Protein AF-A0A8B3C2G4-F1 (afdb_monomer)

Solvent-accessible surface area (backbone atoms only — not comparable to full-atom values): 5617 Å² total; per-residue (Å²): 94,44,72,45,82,65,42,80,86,71,87,48,49,100,55,35,64,58,31,50,51,53,51,51,52,36,52,75,72,33,62,45,60,67,51,29,50,54,45,48,54,52,51,23,75,73,30,73,91,33,42,37,66,25,32,31,50,71,52,70,46,95,87,37,50,28,41,36,31,41,27,68,30,72,67,41,95,49,57,52,93,51,41,30,32,31,34,71,40,61,49,77,81,92,75,85,83,88,130

Radius of gyration: 14.19 Å; Cα contacts (8 Å, |Δi|>4): 158; chains: 1; bounding box: 31×20×49 Å

Structure (mmCIF, N/CA/C/O backbone):
data_AF-A0A8B3C2G4-F1
#
_entry.id   AF-A0A8B3C2G4-F1
#
loop_
_atom_site.group_PDB
_atom_site.id
_atom_site.type_symbol
_atom_site.label_atom_id
_atom_site.label_alt_id
_atom_site.label_comp_id
_atom_site.label_asym_id
_atom_site.label_entity_id
_atom_site.label_seq_id
_atom_site.pdbx_PDB_ins_code
_atom_site.Cartn_x
_atom_site.Cartn_y
_atom_site.Cartn_z
_atom_site.occupancy
_atom_site.B_iso_or_equiv
_atom_site.auth_seq_id
_atom_site.auth_comp_id
_atom_site.auth_asym_id
_atom_site.auth_atom_id
_atom_site.pdbx_PDB_model_num
ATOM 1 N N . MET A 1 1 ? -8.668 -4.192 13.804 1.00 89.12 1 MET A N 1
ATOM 2 C CA . MET A 1 1 ? -8.556 -3.631 12.462 1.00 89.12 1 MET A CA 1
ATOM 3 C C . MET A 1 1 ? -9.277 -4.590 11.553 1.00 89.12 1 MET A C 1
ATOM 5 O O . MET A 1 1 ? -9.075 -5.792 11.686 1.00 89.12 1 MET A O 1
ATOM 9 N N . VAL A 1 2 ? -10.148 -4.068 10.703 1.00 91.06 2 VAL A N 1
ATOM 10 C CA . VAL A 1 2 ? -10.832 -4.833 9.664 1.00 91.06 2 VAL A CA 1
ATOM 11 C C . VAL A 1 2 ? -10.245 -4.393 8.333 1.00 91.06 2 VAL A C 1
ATOM 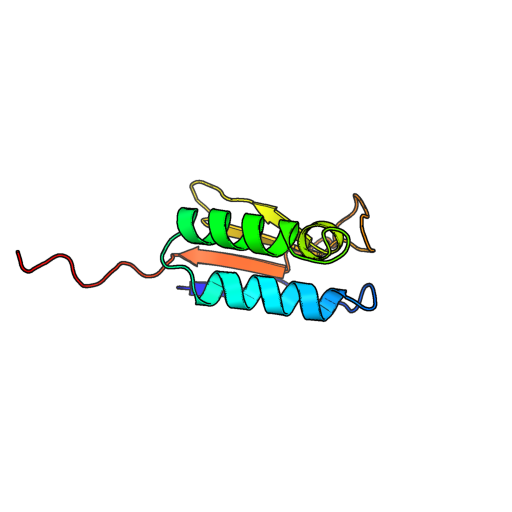13 O O . VAL A 1 2 ? -10.351 -3.219 7.974 1.00 91.06 2 VAL A O 1
ATOM 16 N N . ILE A 1 3 ? -9.605 -5.328 7.634 1.00 92.88 3 ILE A N 1
ATOM 17 C CA . ILE A 1 3 ? -9.040 -5.122 6.300 1.00 92.88 3 ILE A CA 1
ATOM 18 C C . ILE A 1 3 ? -9.954 -5.822 5.298 1.00 92.88 3 ILE A C 1
ATOM 20 O O . ILE A 1 3 ? -10.327 -6.976 5.506 1.00 92.88 3 ILE A O 1
ATOM 24 N N . ARG A 1 4 ? -10.299 -5.134 4.212 1.00 94.69 4 ARG A N 1
ATOM 25 C CA . ARG A 1 4 ? -10.966 -5.727 3.055 1.00 94.69 4 ARG A CA 1
ATOM 26 C C . ARG A 1 4 ? -9.947 -5.896 1.935 1.00 94.69 4 ARG A C 1
ATOM 28 O O . ARG A 1 4 ? -9.371 -4.914 1.471 1.00 94.69 4 ARG A O 1
ATOM 35 N N . MET A 1 5 ? -9.747 -7.138 1.508 1.00 94.75 5 MET A N 1
ATOM 36 C CA . MET A 1 5 ? -8.939 -7.469 0.334 1.00 94.75 5 MET A CA 1
ATOM 37 C C . MET A 1 5 ? -9.787 -7.237 -0.917 1.00 94.75 5 MET A C 1
ATOM 39 O O . MET A 1 5 ? -10.883 -7.783 -1.017 1.00 94.75 5 MET A O 1
ATOM 43 N N . GLU A 1 6 ? -9.314 -6.395 -1.834 1.00 95.06 6 GLU A N 1
ATOM 44 C CA . GLU A 1 6 ? -10.086 -5.966 -3.014 1.00 95.06 6 GLU A CA 1
ATOM 45 C C . GLU A 1 6 ? -9.495 -6.484 -4.328 1.00 95.06 6 GLU A C 1
ATOM 47 O O . GLU A 1 6 ? -10.208 -6.578 -5.326 1.00 95.06 6 GLU A O 1
ATOM 52 N N . GLY A 1 7 ? -8.219 -6.868 -4.332 1.00 93.31 7 GLY A N 1
ATOM 53 C CA . GLY A 1 7 ? -7.555 -7.368 -5.523 1.00 93.31 7 GLY A CA 1
ATOM 54 C C . GLY A 1 7 ? -6.218 -8.041 -5.222 1.00 93.31 7 GLY A C 1
ATOM 55 O O . GLY A 1 7 ? -5.705 -7.947 -4.102 1.00 93.31 7 GLY A O 1
ATOM 56 N N . PRO A 1 8 ? -5.654 -8.738 -6.218 1.00 93.69 8 PRO A N 1
ATOM 57 C CA . PRO A 1 8 ? -4.355 -9.383 -6.092 1.00 93.69 8 PRO A CA 1
ATOM 58 C C . PRO A 1 8 ? -3.213 -8.359 -6.024 1.00 93.69 8 PRO A C 1
ATOM 60 O O . PRO A 1 8 ? -3.372 -7.184 -6.366 1.00 93.69 8 PRO A O 1
ATOM 63 N N . VAL A 1 9 ? -2.042 -8.844 -5.611 1.00 95.12 9 VAL A N 1
ATOM 64 C CA . VAL A 1 9 ? -0.756 -8.162 -5.792 1.00 95.12 9 VAL A CA 1
ATOM 65 C C . VAL A 1 9 ? 0.031 -8.933 -6.836 1.00 95.12 9 VAL A C 1
ATOM 67 O O . VAL A 1 9 ? 0.204 -10.143 -6.707 1.00 95.12 9 VAL A O 1
ATOM 70 N N . TYR A 1 10 ? 0.489 -8.236 -7.866 1.00 95.56 10 TYR A N 1
ATOM 71 C CA . TYR A 1 10 ? 1.309 -8.800 -8.932 1.00 95.56 10 TYR A CA 1
ATOM 72 C C . TYR A 1 10 ? 2.795 -8.579 -8.640 1.00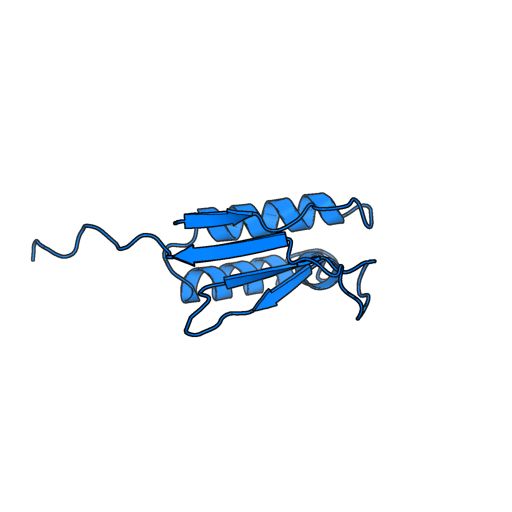 95.56 10 TYR A C 1
ATOM 74 O O . TYR A 1 10 ? 3.157 -7.612 -7.975 1.00 95.56 10 TYR A O 1
ATOM 82 N N . ASP A 1 11 ? 3.672 -9.436 -9.151 1.00 94.69 11 ASP A N 1
ATOM 83 C CA . ASP A 1 11 ? 5.108 -9.157 -9.121 1.00 94.69 11 ASP A CA 1
ATOM 84 C C . ASP A 1 11 ? 5.453 -8.169 -10.247 1.00 94.69 11 ASP A C 1
ATOM 86 O O . ASP A 1 11 ? 5.542 -8.543 -11.416 1.00 94.69 11 ASP A O 1
ATOM 90 N N . THR A 1 12 ? 5.565 -6.882 -9.907 1.00 94.44 12 THR A N 1
ATOM 91 C CA . THR A 1 12 ? 5.859 -5.797 -10.864 1.00 94.44 12 THR A CA 1
ATOM 92 C C . THR A 1 12 ? 7.322 -5.357 -10.848 1.00 94.44 12 THR A C 1
ATOM 94 O O . THR A 1 12 ? 7.668 -4.328 -11.433 1.00 94.44 12 THR A O 1
ATOM 97 N N . GLY A 1 13 ? 8.188 -6.125 -10.182 1.00 93.31 13 GLY A N 1
ATOM 98 C CA . GLY A 1 13 ? 9.621 -5.872 -10.108 1.00 93.31 13 GLY A CA 1
ATOM 99 C C . GLY A 1 13 ? 10.257 -6.402 -8.819 1.00 93.31 13 GLY A C 1
ATOM 100 O O . GLY A 1 13 ? 9.543 -6.703 -7.859 1.00 93.31 13 GLY A O 1
ATOM 101 N N . PRO A 1 14 ? 11.603 -6.445 -8.746 1.00 90.62 14 PRO A N 1
ATOM 102 C CA . PRO A 1 14 ? 12.348 -7.144 -7.689 1.00 90.62 14 PRO A CA 1
ATOM 103 C C . PRO A 1 14 ? 12.012 -6.724 -6.249 1.00 90.62 14 PRO A C 1
ATOM 105 O O . PRO A 1 14 ? 12.179 -7.509 -5.318 1.00 90.62 14 PRO A O 1
ATOM 108 N N . GLY A 1 15 ? 11.548 -5.485 -6.051 1.00 92.00 15 GLY A N 1
ATOM 109 C CA . GLY A 1 15 ? 11.176 -4.946 -4.738 1.00 92.00 15 GLY A CA 1
ATOM 110 C C . GLY A 1 15 ? 9.676 -4.989 -4.430 1.00 92.00 15 GLY A C 1
ATOM 111 O O . GLY A 1 15 ? 9.287 -4.687 -3.304 1.00 92.00 15 GLY A O 1
ATOM 112 N N . SER A 1 16 ? 8.823 -5.361 -5.390 1.00 94.62 16 SER A N 1
ATOM 113 C CA . SER A 1 16 ? 7.369 -5.153 -5.311 1.00 94.62 16 SER A CA 1
ATOM 114 C C . SER A 1 16 ? 6.714 -5.910 -4.146 1.00 94.62 16 SER A C 1
ATOM 116 O O . SER A 1 16 ? 5.987 -5.323 -3.342 1.00 94.62 16 SER A O 1
ATOM 118 N N . LEU A 1 17 ? 7.033 -7.196 -3.977 1.00 95.25 17 LEU A N 1
ATOM 119 C CA . LEU A 1 17 ? 6.495 -8.022 -2.890 1.00 95.25 17 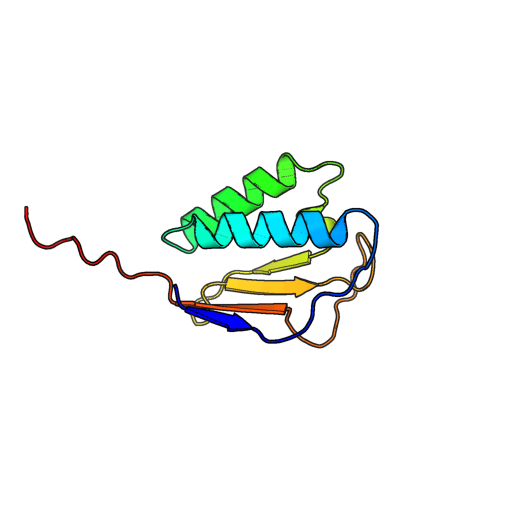LEU A CA 1
ATOM 120 C C . LEU A 1 17 ? 7.055 -7.626 -1.517 1.00 95.25 17 LEU A C 1
ATOM 122 O O . LEU A 1 17 ? 6.335 -7.658 -0.517 1.00 95.25 17 LEU A O 1
ATOM 126 N N . ARG A 1 18 ? 8.323 -7.202 -1.459 1.00 94.62 18 ARG A N 1
ATOM 127 C CA . ARG A 1 18 ? 8.946 -6.689 -0.229 1.00 94.62 18 ARG A CA 1
ATOM 128 C C . ARG A 1 18 ? 8.286 -5.387 0.219 1.00 94.62 18 ARG A C 1
ATOM 130 O O . ARG A 1 18 ? 7.927 -5.266 1.389 1.00 94.62 18 ARG A O 1
ATOM 137 N N . ALA A 1 19 ? 8.090 -4.449 -0.706 1.00 96.25 19 ALA A N 1
ATOM 138 C CA . ALA A 1 19 ? 7.388 -3.196 -0.453 1.00 96.25 19 ALA A CA 1
ATOM 139 C C . ALA A 1 19 ? 5.965 -3.459 0.063 1.00 96.25 19 ALA A C 1
ATOM 141 O O . ALA A 1 19 ? 5.549 -2.884 1.070 1.00 96.25 19 ALA A O 1
ATOM 142 N N . TYR A 1 20 ? 5.246 -4.402 -0.555 1.00 96.38 20 TYR A N 1
ATOM 143 C CA . TYR A 1 20 ? 3.920 -4.807 -0.092 1.00 96.38 20 TYR A CA 1
ATOM 144 C C . TYR A 1 20 ? 3.931 -5.352 1.343 1.00 96.38 20 TYR A C 1
ATOM 146 O O . TYR A 1 20 ? 3.122 -4.933 2.172 1.00 96.38 20 TYR A O 1
ATOM 154 N N . ALA A 1 21 ? 4.872 -6.244 1.667 1.00 95.44 21 ALA A N 1
ATOM 155 C CA . ALA A 1 21 ? 5.009 -6.793 3.013 1.00 95.44 21 ALA A CA 1
ATOM 156 C C . ALA A 1 21 ? 5.326 -5.706 4.057 1.00 95.44 21 ALA A C 1
ATOM 158 O O . ALA A 1 21 ? 4.776 -5.729 5.158 1.00 95.44 21 ALA A O 1
ATOM 159 N N . GLN A 1 22 ? 6.166 -4.722 3.721 1.00 95.94 22 GLN A N 1
ATOM 160 C CA . GLN A 1 22 ? 6.467 -3.592 4.609 1.00 95.94 22 GLN A CA 1
ATOM 161 C C . GLN A 1 22 ? 5.239 -2.706 4.861 1.00 95.94 22 GLN A C 1
ATOM 163 O O . GLN A 1 22 ? 4.990 -2.313 6.006 1.00 95.94 22 GLN A O 1
ATOM 168 N N . ILE A 1 23 ? 4.434 -2.442 3.827 1.00 96.69 23 ILE A N 1
ATOM 169 C CA . ILE A 1 23 ? 3.163 -1.714 3.956 1.00 96.69 23 ILE A CA 1
ATOM 170 C C . ILE A 1 23 ? 2.195 -2.489 4.858 1.00 96.69 23 ILE A C 1
ATOM 172 O O . ILE A 1 23 ? 1.663 -1.918 5.810 1.00 96.69 23 ILE A O 1
ATOM 176 N N . LEU A 1 24 ? 2.021 -3.795 4.628 1.00 95.06 24 LEU A N 1
ATOM 177 C CA . LEU A 1 24 ? 1.178 -4.648 5.473 1.00 95.06 24 LEU A CA 1
ATOM 178 C C . LEU A 1 24 ? 1.637 -4.656 6.935 1.00 95.06 24 LEU A C 1
ATOM 180 O O . LEU A 1 24 ? 0.817 -4.490 7.836 1.00 95.06 24 LEU A O 1
ATOM 184 N N . ASN A 1 25 ? 2.938 -4.798 7.187 1.00 95.19 25 ASN A N 1
ATOM 185 C CA . ASN A 1 25 ? 3.479 -4.771 8.545 1.00 95.19 25 ASN A CA 1
ATOM 186 C C . ASN A 1 25 ? 3.234 -3.419 9.224 1.00 95.19 25 ASN A C 1
ATOM 188 O O . ASN A 1 25 ? 2.849 -3.385 10.391 1.00 95.19 25 ASN A O 1
ATOM 192 N N . SER A 1 26 ? 3.379 -2.316 8.483 1.00 95.06 26 SER A N 1
ATOM 193 C CA . SER A 1 26 ? 3.066 -0.973 8.983 1.00 95.06 26 SER A CA 1
ATOM 194 C C . SER A 1 26 ? 1.596 -0.868 9.389 1.00 95.06 26 SER A C 1
ATOM 196 O O . SER A 1 26 ? 1.305 -0.387 10.477 1.00 95.06 26 SER A O 1
ATOM 198 N N . MET A 1 27 ? 0.677 -1.396 8.572 1.00 93.81 27 MET A N 1
ATOM 199 C CA . MET A 1 27 ? -0.758 -1.442 8.883 1.00 93.81 27 MET A CA 1
ATOM 200 C C . MET A 1 27 ? -1.071 -2.270 10.128 1.00 93.81 27 MET A C 1
ATOM 202 O O . MET A 1 27 ? -1.841 -1.832 10.978 1.00 93.81 27 MET A O 1
ATOM 206 N N . LEU A 1 28 ? -0.492 -3.466 10.245 1.00 91.69 28 LEU A N 1
ATOM 207 C CA . LEU A 1 28 ? -0.741 -4.374 11.369 1.00 91.69 28 LEU A CA 1
ATOM 208 C C . LEU A 1 28 ? -0.230 -3.823 12.706 1.00 91.69 28 LEU A C 1
ATOM 210 O O . LEU A 1 28 ? -0.754 -4.192 13.756 1.00 91.69 28 LEU A O 1
ATOM 214 N N . GLN A 1 29 ? 0.773 -2.946 12.666 1.00 92.00 29 GLN A N 1
ATOM 215 C CA . GLN A 1 29 ? 1.365 -2.310 13.842 1.00 92.00 29 GLN A CA 1
ATOM 216 C C . GLN A 1 29 ? 0.711 -0.973 14.215 1.00 92.00 29 GLN A C 1
ATOM 218 O O . GLN A 1 29 ? 1.026 -0.432 15.272 1.00 92.00 29 GLN A O 1
ATOM 223 N N . SER A 1 30 ? -0.173 -0.436 13.374 1.00 93.50 30 SER A N 1
ATOM 224 C CA . SER A 1 30 ? -0.830 0.850 13.603 1.00 93.50 30 SER A CA 1
ATOM 225 C C . SER A 1 30 ? -2.152 0.710 14.342 1.00 93.50 30 SER A C 1
ATOM 227 O O . SER A 1 30 ? -3.004 -0.109 13.986 1.00 93.50 30 SER A O 1
ATOM 229 N N . ARG A 1 31 ? -2.357 1.575 15.336 1.00 91.31 31 ARG A N 1
ATOM 230 C CA . ARG A 1 31 ? -3.620 1.680 16.076 1.00 91.31 31 ARG A CA 1
ATOM 231 C C . ARG A 1 31 ? -4.645 2.531 15.352 1.00 91.31 31 ARG A C 1
ATOM 233 O O . ARG A 1 31 ? -5.817 2.182 15.357 1.00 91.31 31 ARG A O 1
ATOM 240 N N . ASP A 1 32 ? -4.197 3.590 14.689 1.00 92.06 32 ASP A N 1
ATOM 241 C CA . ASP A 1 32 ? -5.042 4.534 13.965 1.00 92.06 32 ASP A CA 1
ATOM 242 C C . ASP A 1 32 ? -4.422 4.959 12.621 1.00 92.06 32 ASP A C 1
ATOM 244 O O . ASP A 1 32 ? -3.286 4.608 12.275 1.00 92.06 32 ASP A O 1
ATOM 248 N N . SER A 1 33 ? -5.190 5.719 11.838 1.00 92.56 33 SER A N 1
ATOM 249 C CA . SER A 1 33 ? -4.774 6.226 10.528 1.00 92.56 33 SER A CA 1
ATOM 250 C C . SER A 1 33 ? -3.590 7.193 10.603 1.00 92.56 33 SER A C 1
ATOM 252 O O . SER A 1 33 ? -2.757 7.195 9.698 1.00 92.56 33 SER A O 1
ATOM 254 N N . GLY A 1 34 ? -3.478 7.988 11.668 1.00 93.38 34 GLY A N 1
ATOM 255 C CA . GLY A 1 34 ? -2.371 8.919 11.872 1.00 93.38 34 GLY A CA 1
ATOM 256 C C . GLY A 1 34 ? -1.059 8.195 12.172 1.00 93.38 34 GLY A C 1
ATOM 257 O O . GLY A 1 34 ? -0.008 8.571 11.652 1.00 93.38 34 GLY A O 1
ATOM 258 N N . GLU A 1 35 ? -1.103 7.130 12.970 1.00 95.31 35 GLU A N 1
ATOM 259 C CA . G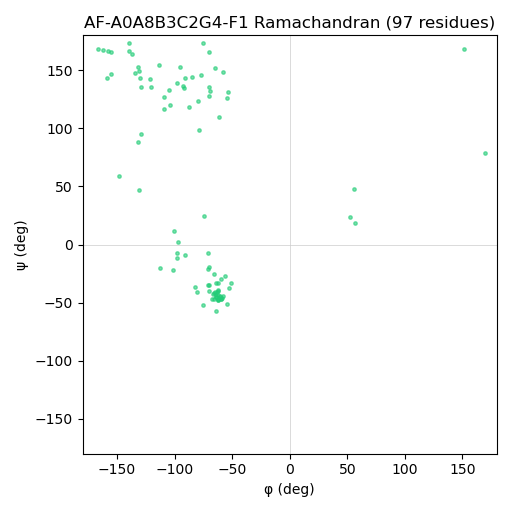LU A 1 35 ? 0.043 6.255 13.191 1.00 95.31 35 GLU A CA 1
ATOM 260 C C . GLU A 1 35 ? 0.452 5.546 11.900 1.00 95.31 35 GLU A C 1
ATOM 262 O O . GLU A 1 35 ? 1.641 5.512 11.579 1.00 95.31 35 GLU A O 1
ATOM 267 N N . LEU A 1 36 ? -0.513 5.034 11.130 1.00 96.19 36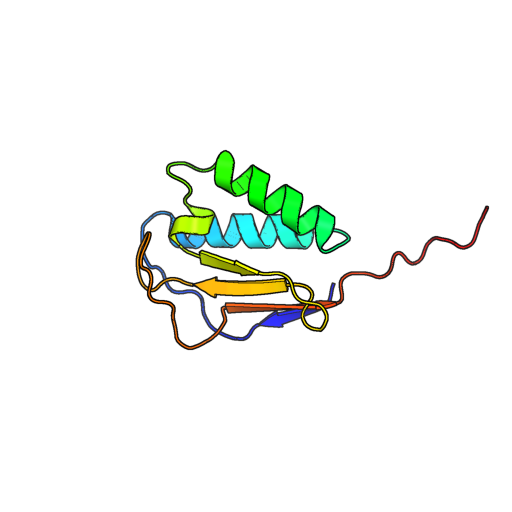 LEU A N 1
ATOM 268 C CA . LEU A 1 36 ? -0.231 4.414 9.836 1.00 96.19 36 LEU A CA 1
ATOM 269 C C . LEU A 1 36 ? 0.423 5.395 8.865 1.00 96.19 36 LEU A C 1
ATOM 271 O O . LEU A 1 36 ? 1.424 5.056 8.238 1.00 96.19 36 LEU A O 1
ATOM 275 N N . PHE A 1 37 ? -0.092 6.621 8.780 1.00 95.81 37 PHE A N 1
ATOM 276 C CA . PHE A 1 37 ? 0.502 7.678 7.968 1.00 95.81 37 PHE A CA 1
ATOM 277 C C . PHE A 1 37 ? 1.975 7.904 8.330 1.00 95.81 37 PHE A C 1
ATOM 279 O O . PHE A 1 37 ? 2.836 7.852 7.452 1.00 95.81 37 PHE A O 1
ATOM 286 N N . ARG A 1 38 ? 2.282 8.088 9.623 1.00 96.50 38 ARG A N 1
ATOM 287 C CA . ARG A 1 38 ? 3.661 8.308 10.089 1.00 96.50 38 ARG A CA 1
ATOM 288 C C . ARG A 1 38 ? 4.566 7.112 9.793 1.00 96.50 38 ARG A C 1
ATOM 290 O O . ARG A 1 38 ? 5.686 7.311 9.330 1.00 96.50 38 ARG A O 1
ATOM 297 N N . ARG A 1 39 ? 4.088 5.883 10.027 1.00 96.94 39 ARG A N 1
ATOM 298 C CA . ARG A 1 39 ? 4.854 4.653 9.762 1.00 96.94 39 ARG A CA 1
ATOM 299 C C . ARG A 1 39 ? 5.147 4.473 8.277 1.00 96.94 39 ARG A C 1
ATOM 301 O O . ARG A 1 39 ? 6.289 4.190 7.942 1.00 96.94 39 ARG A O 1
ATOM 308 N N . LEU A 1 40 ? 4.163 4.679 7.399 1.00 97.44 40 LEU A N 1
ATOM 309 C CA . LEU A 1 40 ? 4.361 4.568 5.950 1.00 97.44 40 LEU A CA 1
ATOM 310 C C . LEU A 1 40 ? 5.295 5.650 5.418 1.00 97.44 40 LEU A C 1
ATOM 312 O O . LEU A 1 40 ? 6.180 5.334 4.631 1.00 97.44 40 LEU A O 1
ATOM 316 N N . ALA A 1 41 ? 5.145 6.897 5.873 1.00 96.00 41 ALA A N 1
ATOM 317 C CA . ALA A 1 41 ? 6.053 7.975 5.495 1.00 96.00 41 ALA A CA 1
ATOM 318 C C . ALA A 1 41 ? 7.496 7.651 5.909 1.00 96.00 41 ALA A C 1
ATOM 320 O O . ALA A 1 41 ? 8.413 7.758 5.100 1.00 96.00 41 ALA A O 1
ATOM 321 N N . TRP A 1 42 ? 7.700 7.199 7.150 1.00 96.31 42 TRP A N 1
ATOM 322 C CA . TRP A 1 42 ? 9.023 6.803 7.628 1.00 96.31 42 TRP A CA 1
ATOM 323 C C . TRP A 1 42 ? 9.576 5.588 6.870 1.00 96.31 42 TRP A C 1
ATOM 325 O O . TRP A 1 42 ? 10.730 5.614 6.453 1.00 96.31 42 TRP A O 1
ATOM 335 N N . ALA A 1 43 ? 8.770 4.547 6.655 1.00 95.31 43 ALA A N 1
ATOM 336 C CA . ALA A 1 43 ? 9.192 3.339 5.949 1.00 95.31 43 ALA A CA 1
ATOM 337 C C . ALA A 1 43 ? 9.566 3.625 4.489 1.00 95.31 43 ALA A C 1
ATOM 339 O O . ALA A 1 43 ? 10.572 3.108 4.017 1.00 95.31 43 ALA A O 1
ATOM 340 N N . ASP A 1 44 ? 8.806 4.475 3.793 1.00 96.62 44 ASP A N 1
ATOM 341 C CA . ASP A 1 44 ? 9.103 4.862 2.413 1.00 96.62 44 ASP A CA 1
ATOM 342 C C . ASP A 1 44 ? 10.381 5.705 2.322 1.00 96.62 44 ASP A C 1
ATOM 344 O O . ASP A 1 44 ? 11.262 5.376 1.531 1.00 96.62 44 ASP A O 1
ATOM 348 N N . MET A 1 45 ? 10.538 6.719 3.184 1.00 95.38 45 MET A N 1
ATOM 349 C CA . MET A 1 45 ? 11.754 7.546 3.233 1.00 95.38 45 MET A CA 1
ATOM 350 C C . MET A 1 45 ? 13.026 6.742 3.531 1.00 95.38 45 MET A C 1
ATOM 352 O O . MET A 1 45 ? 14.105 7.137 3.104 1.00 95.38 45 MET A O 1
ATOM 356 N N . ASN A 1 46 ? 12.911 5.638 4.275 1.00 94.00 46 ASN A N 1
ATOM 357 C CA . ASN A 1 46 ? 14.039 4.763 4.606 1.00 94.00 46 ASN A CA 1
ATOM 358 C C . ASN A 1 46 ? 14.149 3.541 3.680 1.00 94.00 46 ASN A C 1
ATOM 360 O O . ASN A 1 46 ? 15.027 2.699 3.875 1.00 94.00 46 ASN A O 1
ATOM 364 N N . SER A 1 47 ? 13.270 3.419 2.685 1.00 90.88 47 SER A N 1
ATOM 365 C CA . SER A 1 47 ? 13.371 2.374 1.672 1.00 90.88 47 SER A CA 1
ATOM 366 C C . SER A 1 47 ? 14.309 2.814 0.542 1.00 90.88 47 SER A C 1
ATOM 368 O O . SER A 1 47 ? 14.323 3.997 0.191 1.00 90.88 47 SER A O 1
ATOM 370 N N . PRO A 1 48 ? 15.091 1.895 -0.054 1.00 88.50 48 PRO A N 1
ATOM 371 C CA . PRO A 1 48 ? 15.889 2.213 -1.235 1.00 88.50 48 PRO A CA 1
ATOM 372 C C . PRO A 1 48 ? 15.004 2.826 -2.322 1.00 88.50 48 PRO A C 1
A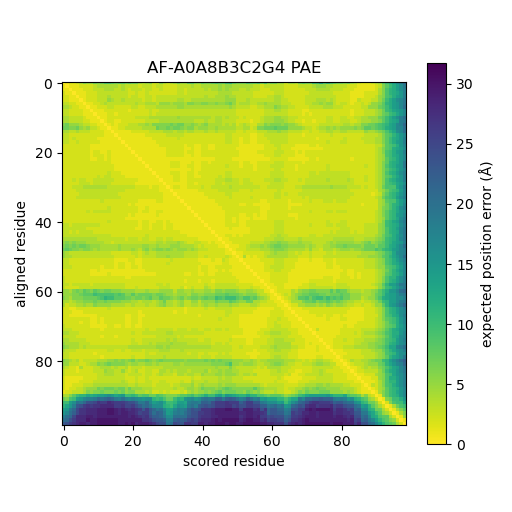TOM 374 O O . PRO A 1 48 ? 13.934 2.295 -2.601 1.00 88.50 48 PRO A O 1
ATOM 377 N N . ASP A 1 49 ? 15.424 3.948 -2.909 1.00 90.00 49 ASP A N 1
ATOM 378 C CA . ASP A 1 49 ? 14.737 4.604 -4.031 1.00 90.00 49 ASP A CA 1
ATOM 379 C C . ASP A 1 49 ? 13.233 4.887 -3.839 1.00 90.00 49 ASP A C 1
ATOM 381 O O . ASP A 1 49 ? 12.512 5.047 -4.833 1.00 90.00 49 ASP A O 1
ATOM 385 N N . HIS A 1 50 ? 12.757 4.995 -2.592 1.00 92.62 50 HIS A N 1
ATOM 386 C CA . HIS A 1 50 ? 11.330 5.109 -2.274 1.00 92.62 50 HIS A CA 1
ATOM 387 C C . HIS A 1 50 ? 10.510 3.940 -2.847 1.00 92.62 50 HIS A C 1
ATOM 389 O O . HIS A 1 50 ? 9.494 4.122 -3.520 1.00 92.62 50 HIS A O 1
ATOM 395 N N . GLU A 1 51 ? 10.984 2.711 -2.636 1.00 93.88 51 GLU A N 1
ATOM 396 C CA . GLU A 1 51 ? 10.378 1.488 -3.164 1.00 93.88 51 GLU A CA 1
ATOM 397 C C . GLU A 1 51 ? 8.883 1.345 -2.839 1.00 93.88 51 GLU A C 1
ATOM 399 O O . GLU A 1 51 ? 8.122 0.885 -3.695 1.00 93.88 51 GLU A O 1
ATOM 404 N N . LEU A 1 52 ? 8.427 1.758 -1.650 1.00 97.06 52 LEU A N 1
ATOM 405 C CA . LEU A 1 52 ? 7.014 1.628 -1.276 1.00 97.06 52 LEU A CA 1
ATOM 406 C C . LEU A 1 52 ? 6.136 2.480 -2.195 1.00 97.06 52 LEU A C 1
ATOM 408 O O . LEU A 1 52 ? 5.249 1.944 -2.859 1.00 97.06 52 LEU A O 1
ATOM 412 N N . SER A 1 53 ? 6.391 3.786 -2.263 1.00 97.25 53 SER A N 1
ATOM 413 C CA . SER A 1 53 ? 5.640 4.724 -3.107 1.00 97.25 53 SER A CA 1
ATOM 414 C C . SER A 1 53 ? 5.922 4.537 -4.605 1.00 97.25 53 SER A C 1
ATOM 416 O O . SER A 1 53 ? 5.099 4.892 -5.461 1.00 97.25 53 SER A O 1
ATOM 418 N N . GLY A 1 54 ? 7.059 3.915 -4.929 1.00 97.06 54 GLY A N 1
ATOM 419 C CA . GLY A 1 54 ? 7.446 3.500 -6.270 1.00 97.06 54 GLY A CA 1
ATOM 420 C C . GLY A 1 54 ? 6.628 2.326 -6.808 1.00 97.06 54 GLY A C 1
ATOM 421 O O . GLY A 1 54 ? 6.336 2.309 -8.000 1.00 97.06 54 GLY A O 1
ATOM 422 N N . TYR A 1 55 ? 6.204 1.371 -5.977 1.00 97.75 55 TYR A N 1
ATOM 423 C CA . TYR A 1 55 ? 5.344 0.255 -6.411 1.00 97.75 55 TYR A CA 1
ATOM 424 C C . TYR A 1 55 ? 3.868 0.434 -6.043 1.00 97.75 55 TYR A C 1
ATOM 426 O O . TYR A 1 55 ? 2.996 -0.154 -6.687 1.00 97.75 55 TYR A O 1
ATOM 434 N N . PHE A 1 56 ? 3.561 1.256 -5.041 1.00 98.00 56 PHE A N 1
ATOM 435 C CA . PHE A 1 56 ? 2.212 1.426 -4.518 1.00 98.00 56 PHE A CA 1
ATOM 436 C C . PHE A 1 56 ? 1.834 2.897 -4.369 1.00 98.00 56 PHE A C 1
ATOM 438 O O . PHE A 1 56 ? 2.665 3.774 -4.175 1.00 98.00 56 PHE A O 1
ATOM 445 N N . GLY A 1 57 ? 0.538 3.166 -4.450 1.00 96.69 57 GLY A N 1
ATOM 446 C CA . GLY A 1 57 ? -0.061 4.433 -4.058 1.00 96.69 57 GLY A CA 1
ATOM 447 C C . GLY A 1 57 ? -1.092 4.180 -2.973 1.00 96.69 57 GLY A C 1
ATOM 448 O O . GLY A 1 57 ? -1.818 3.184 -3.017 1.00 96.69 57 GLY A O 1
ATOM 449 N N . TRP A 1 58 ? -1.170 5.081 -2.006 1.00 97.00 58 TRP A N 1
ATOM 450 C CA . TRP A 1 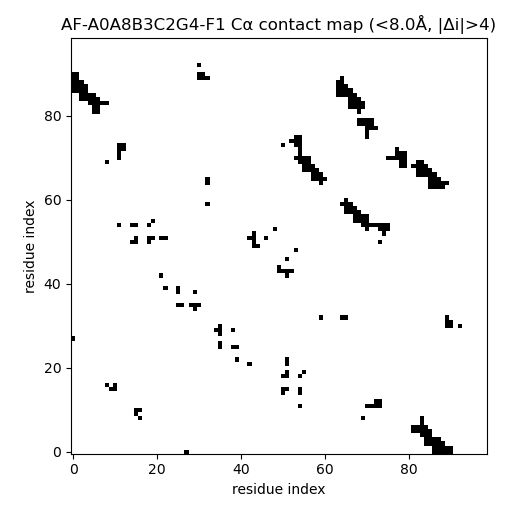58 ? -2.124 4.990 -0.911 1.00 97.00 58 TRP A CA 1
ATOM 451 C C . TRP A 1 58 ? -2.709 6.350 -0.567 1.00 97.00 58 TRP A C 1
ATOM 453 O O . TRP A 1 58 ? -2.198 7.396 -0.967 1.00 97.00 58 TRP A O 1
ATOM 463 N N . GLY A 1 59 ? -3.784 6.329 0.210 1.00 95.44 59 GLY A N 1
ATOM 464 C CA . GLY A 1 59 ? -4.391 7.540 0.730 1.00 95.44 59 GLY A CA 1
ATOM 465 C C . GLY A 1 59 ? -5.304 7.272 1.914 1.00 95.44 59 GLY A C 1
ATOM 466 O O . GLY A 1 59 ? -5.667 6.132 2.210 1.00 95.44 59 GLY A O 1
ATOM 467 N N . PHE A 1 60 ? -5.673 8.363 2.573 1.00 94.50 60 PHE A N 1
ATOM 468 C CA . PHE A 1 60 ? -6.508 8.393 3.766 1.00 94.50 60 PHE A CA 1
ATOM 469 C C . PHE A 1 60 ? -7.754 9.221 3.454 1.00 94.50 60 PHE A C 1
ATOM 471 O O . PHE A 1 60 ? -7.655 10.274 2.823 1.00 94.50 60 PHE A O 1
ATOM 478 N N . GLY A 1 61 ? -8.929 8.742 3.851 1.00 87.00 61 GLY A N 1
ATOM 479 C CA . GLY A 1 61 ? -10.201 9.423 3.627 1.00 87.00 61 GLY A CA 1
ATOM 480 C C . GLY A 1 61 ? -11.091 9.381 4.863 1.00 87.00 61 GLY A C 1
ATOM 481 O O . GLY A 1 61 ? -10.891 8.570 5.763 1.00 87.00 61 GLY A O 1
ATOM 482 N N . THR A 1 62 ? -12.108 10.240 4.890 1.00 80.38 62 THR A N 1
ATOM 483 C CA . THR A 1 62 ? -13.060 10.342 6.010 1.00 80.38 62 THR A CA 1
ATOM 484 C C . THR A 1 62 ? -13.910 9.081 6.175 1.00 80.38 62 THR A C 1
ATOM 486 O O . THR A 1 62 ? -14.108 8.616 7.291 1.00 80.38 62 THR A O 1
ATOM 489 N N . SER A 1 63 ? -14.378 8.495 5.070 1.00 80.81 63 SER A N 1
ATOM 490 C CA . SER A 1 63 ? -15.173 7.256 5.053 1.00 80.81 63 SER A CA 1
ATOM 491 C C . SER A 1 63 ? -14.354 5.998 4.754 1.00 80.81 63 SER A C 1
ATOM 493 O O . SER A 1 63 ? -14.851 4.883 4.882 1.00 80.81 63 SER A O 1
ATOM 495 N N . THR A 1 64 ? -13.104 6.157 4.317 1.00 84.12 64 THR A N 1
ATOM 496 C CA . THR A 1 64 ? -12.173 5.056 4.044 1.00 84.12 64 THR A CA 1
ATOM 497 C C . THR A 1 64 ? -10.869 5.355 4.772 1.00 84.12 64 THR A C 1
ATOM 499 O O . THR A 1 64 ? -10.034 6.080 4.225 1.00 84.12 64 THR A O 1
ATOM 502 N N . PRO A 1 65 ? -10.685 4.812 5.989 1.00 91.12 65 PRO A N 1
ATOM 503 C CA . PRO A 1 65 ? -9.518 5.096 6.815 1.00 91.12 65 PRO A CA 1
ATOM 504 C C . PRO A 1 65 ? -8.182 4.908 6.093 1.00 91.12 65 PRO A C 1
ATOM 506 O O . PRO A 1 65 ? -7.244 5.648 6.363 1.00 91.12 65 PRO A O 1
ATOM 509 N N . PHE A 1 66 ? -8.098 3.949 5.168 1.00 96.19 66 PHE A N 1
ATOM 510 C CA . PHE A 1 66 ? -6.937 3.759 4.301 1.00 96.19 66 PHE A CA 1
ATOM 511 C C . PHE A 1 66 ? -7.312 2.971 3.043 1.00 96.19 66 PHE A C 1
ATOM 513 O O . PHE A 1 66 ? -8.097 2.020 3.116 1.00 96.19 66 PHE A O 1
ATOM 520 N N . TRP A 1 67 ? -6.715 3.314 1.904 1.00 96.31 67 TRP A N 1
ATOM 521 C CA . TRP A 1 67 ? -6.765 2.516 0.678 1.00 96.31 67 TRP A CA 1
ATOM 522 C C . TRP A 1 67 ? -5.368 2.332 0.090 1.00 96.31 67 TRP A C 1
ATOM 524 O O . TRP A 1 67 ? -4.523 3.216 0.206 1.00 96.31 67 TRP A O 1
ATOM 534 N N . LEU A 1 68 ? -5.155 1.199 -0.583 1.00 97.75 68 LEU A N 1
ATOM 535 C CA . LEU A 1 68 ? -3.903 0.852 -1.253 1.00 97.75 68 LEU A CA 1
ATOM 536 C C . LEU A 1 68 ?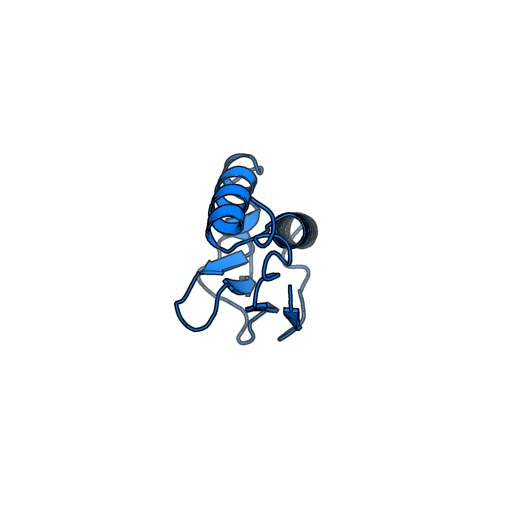 -4.166 0.425 -2.700 1.00 97.75 68 LEU A C 1
ATOM 538 O O . LEU A 1 68 ? -5.075 -0.364 -2.972 1.00 97.75 68 LEU A O 1
ATOM 542 N N . ARG A 1 69 ? -3.349 0.918 -3.630 1.00 97.50 69 ARG A N 1
ATOM 543 C CA . ARG A 1 69 ? -3.336 0.525 -5.043 1.00 97.50 69 ARG A CA 1
ATOM 544 C C . ARG A 1 69 ? -1.922 0.186 -5.475 1.00 97.50 69 ARG A C 1
ATOM 546 O O . ARG A 1 69 ? -0.978 0.867 -5.089 1.00 97.50 69 ARG A O 1
ATOM 553 N N . GLN A 1 70 ? -1.797 -0.811 -6.334 1.00 98.00 70 GLN A N 1
ATOM 554 C CA . GLN A 1 70 ? -0.528 -1.169 -6.949 1.00 98.00 70 GLN A CA 1
ATOM 555 C C . GLN A 1 70 ? -0.350 -0.458 -8.297 1.00 98.00 70 GLN A C 1
ATOM 557 O O . GLN A 1 70 ? -1.282 -0.399 -9.106 1.00 98.00 70 GLN A O 1
ATOM 562 N N . ARG A 1 71 ? 0.852 0.069 -8.537 1.00 97.75 71 ARG A N 1
ATOM 563 C CA . ARG A 1 71 ? 1.288 0.602 -9.833 1.00 97.75 71 ARG A CA 1
ATOM 564 C C . ARG A 1 71 ? 1.640 -0.545 -10.779 1.00 97.75 71 ARG A C 1
ATOM 566 O O . ARG A 1 71 ? 2.166 -1.566 -10.343 1.00 97.75 71 ARG A O 1
ATOM 573 N N . ILE A 1 72 ? 1.384 -0.381 -12.076 1.00 96.94 72 ILE A N 1
ATOM 574 C CA . ILE A 1 72 ? 1.622 -1.454 -13.064 1.00 96.94 72 ILE A CA 1
ATOM 575 C C . ILE A 1 72 ? 3.113 -1.745 -13.306 1.00 96.94 72 ILE A C 1
ATOM 577 O O . ILE A 1 72 ? 3.458 -2.814 -13.796 1.00 96.94 72 ILE A O 1
ATOM 581 N N . ALA A 1 73 ? 3.987 -0.801 -12.954 1.00 96.69 73 ALA A N 1
ATOM 582 C CA . ALA A 1 73 ? 5.441 -0.915 -12.979 1.00 96.69 73 ALA A CA 1
ATOM 583 C C . ALA A 1 73 ? 6.048 0.066 -11.962 1.00 96.69 73 ALA A C 1
ATOM 585 O O . ALA A 1 73 ? 5.361 0.985 -11.497 1.00 96.69 73 ALA A O 1
ATOM 586 N N . PHE A 1 74 ? 7.331 -0.105 -11.634 1.00 96.94 74 PHE A N 1
ATOM 587 C CA . PHE A 1 74 ? 8.051 0.801 -10.737 1.00 96.94 74 PHE A CA 1
ATOM 588 C C . PHE A 1 74 ? 7.963 2.258 -11.219 1.00 96.94 74 PHE A C 1
ATOM 590 O O . PHE A 1 74 ? 8.269 2.560 -12.370 1.00 96.94 74 PHE A O 1
ATOM 597 N N . ARG A 1 75 ? 7.519 3.152 -10.329 1.00 95.81 75 ARG A N 1
ATOM 598 C CA . ARG A 1 75 ? 7.280 4.589 -10.552 1.00 95.81 75 ARG A CA 1
ATOM 599 C C . ARG A 1 75 ? 6.308 4.914 -11.695 1.00 95.81 75 ARG A C 1
ATOM 601 O O . ARG A 1 75 ? 6.273 6.045 -12.160 1.00 95.81 75 ARG A O 1
ATOM 608 N N . SER A 1 76 ? 5.486 3.957 -12.129 1.00 96.56 76 SER A N 1
ATOM 609 C CA . SER A 1 76 ? 4.456 4.215 -13.140 1.00 96.56 76 SER A CA 1
ATOM 610 C C . SER A 1 76 ? 3.333 5.076 -12.573 1.00 96.56 76 SER A C 1
ATOM 612 O O . SER A 1 76 ? 2.801 4.768 -11.508 1.00 96.56 76 SER A O 1
ATOM 614 N N . ASP A 1 77 ? 2.886 6.081 -13.322 1.00 95.56 77 ASP A N 1
ATOM 615 C CA . ASP A 1 77 ? 1.682 6.860 -12.996 1.00 95.56 77 ASP A CA 1
ATOM 616 C C . ASP A 1 77 ? 0.377 6.074 -13.197 1.00 95.56 77 ASP A C 1
ATOM 618 O O . ASP A 1 77 ? -0.704 6.527 -12.820 1.00 95.56 77 ASP A O 1
ATOM 622 N N . THR A 1 78 ? 0.466 4.870 -13.770 1.00 97.06 78 THR A N 1
ATOM 623 C CA . THR A 1 78 ? -0.677 3.987 -13.991 1.00 97.06 78 THR A CA 1
ATOM 624 C C . THR A 1 78 ? -0.777 2.932 -12.894 1.00 97.06 78 THR A C 1
ATOM 626 O O . THR A 1 78 ? 0.206 2.317 -12.477 1.00 97.06 78 THR A O 1
ATOM 629 N N . PHE A 1 79 ? -2.008 2.680 -12.458 1.00 97.44 79 PHE A N 1
ATOM 630 C CA . PHE A 1 79 ? -2.347 1.685 -11.446 1.00 97.44 79 PHE A CA 1
ATOM 631 C C . PHE A 1 79 ? -3.162 0.555 -12.058 1.00 97.44 79 PHE A C 1
ATOM 633 O O . PHE A 1 79 ? -3.909 0.772 -13.014 1.00 97.44 79 PHE A O 1
ATOM 640 N N . PHE A 1 80 ? -3.106 -0.625 -11.445 1.00 96.06 80 PHE A N 1
ATOM 641 C CA . PHE A 1 80 ? -4.109 -1.647 -11.721 1.00 96.06 80 PHE A CA 1
ATOM 642 C C . PHE A 1 80 ? -5.518 -1.109 -11.408 1.00 96.06 80 PHE A C 1
ATOM 644 O O . PHE A 1 80 ? -5.717 -0.238 -10.546 1.00 96.06 80 PHE A O 1
ATOM 651 N N . GLY A 1 81 ? -6.506 -1.602 -12.161 1.00 90.81 81 GLY A N 1
ATOM 652 C CA . GLY A 1 81 ? -7.890 -1.126 -12.073 1.00 90.81 81 GLY A CA 1
ATOM 653 C C . GLY A 1 81 ? -8.516 -1.363 -10.697 1.00 90.81 81 GLY A C 1
ATOM 654 O O . GLY A 1 81 ? -9.287 -0.538 -10.216 1.00 90.81 81 GLY A O 1
ATOM 655 N N . THR A 1 82 ? -8.127 -2.448 -10.029 1.00 91.88 82 THR A N 1
ATOM 656 C CA . THR A 1 82 ? -8.570 -2.788 -8.676 1.00 91.88 82 THR A CA 1
ATOM 657 C C . THR A 1 82 ? -7.635 -2.204 -7.623 1.00 91.88 82 THR A C 1
ATOM 659 O O . THR A 1 82 ? -6.413 -2.185 -7.784 1.00 91.88 82 THR A O 1
ATOM 662 N N . ARG A 1 83 ? -8.203 -1.767 -6.496 1.00 92.75 83 ARG A N 1
ATOM 663 C CA . ARG A 1 83 ? -7.419 -1.570 -5.274 1.00 92.75 83 ARG A CA 1
ATOM 664 C C . ARG A 1 83 ? -6.896 -2.917 -4.798 1.00 92.75 83 ARG A C 1
ATOM 666 O O . ARG A 1 83 ? -7.518 -3.949 -5.022 1.00 92.75 83 ARG A O 1
ATOM 673 N N . THR A 1 84 ? -5.762 -2.886 -4.119 1.00 94.38 84 THR A N 1
ATOM 674 C CA . THR A 1 84 ? -5.211 -4.071 -3.469 1.00 94.38 84 THR A CA 1
ATOM 675 C C . THR A 1 84 ? -6.009 -4.370 -2.205 1.00 94.38 84 THR A C 1
ATOM 677 O O . THR A 1 84 ? -6.523 -5.472 -2.020 1.00 94.38 84 THR A O 1
ATOM 680 N N . LEU A 1 85 ? -6.168 -3.361 -1.345 1.00 95.62 85 LEU A N 1
ATOM 681 C CA . LEU A 1 85 ? -6.909 -3.483 -0.095 1.00 95.62 85 LEU A CA 1
ATOM 682 C C . LEU A 1 85 ? -7.396 -2.128 0.422 1.00 95.62 85 LEU A C 1
ATOM 684 O O . LEU A 1 85 ? -6.933 -1.064 -0.004 1.00 95.62 85 LEU A O 1
ATOM 688 N N . THR A 1 86 ? -8.305 -2.186 1.390 1.00 95.56 86 THR A N 1
ATOM 689 C CA . THR A 1 86 ? -8.734 -1.046 2.203 1.00 95.56 86 THR A CA 1
ATOM 690 C C . THR A 1 86 ? -8.786 -1.416 3.683 1.00 95.56 86 THR A C 1
ATOM 692 O O . THR A 1 86 ? -9.102 -2.551 4.045 1.00 95.56 86 THR A O 1
ATOM 695 N N . ILE A 1 87 ? -8.495 -0.455 4.563 1.00 92.75 87 ILE A N 1
ATOM 696 C CA . ILE A 1 87 ? -8.857 -0.567 5.982 1.00 92.75 87 ILE A CA 1
ATOM 697 C C . ILE A 1 87 ? -10.267 -0.016 6.118 1.00 92.75 87 ILE A C 1
ATOM 699 O O . ILE A 1 87 ? -10.501 1.158 5.847 1.00 92.75 87 ILE A O 1
ATOM 703 N N . VAL A 1 88 ? -11.194 -0.869 6.549 1.00 91.12 88 VAL A N 1
ATOM 704 C CA . VAL A 1 88 ? -12.597 -0.503 6.782 1.00 91.12 88 VAL A CA 1
ATOM 705 C C . VAL A 1 88 ? -12.744 0.193 8.132 1.00 91.12 88 VAL A C 1
ATOM 707 O O . VAL A 1 88 ? -13.454 1.184 8.248 1.00 91.12 88 VAL A O 1
ATOM 710 N N . ARG A 1 89 ? -12.042 -0.309 9.152 1.00 89.31 89 ARG A N 1
ATOM 711 C CA . ARG A 1 89 ? -11.927 0.331 10.467 1.00 89.31 89 ARG A CA 1
ATOM 712 C C . ARG A 1 89 ? -10.659 -0.106 11.186 1.00 89.31 89 ARG A C 1
ATOM 714 O O . ARG A 1 89 ? -10.231 -1.261 11.072 1.00 89.31 89 ARG A O 1
ATOM 721 N N . PHE A 1 90 ? -10.088 0.800 11.965 1.00 87.69 90 PHE A N 1
ATOM 722 C CA . PHE A 1 90 ? -9.027 0.481 12.915 1.00 87.69 90 PHE A CA 1
ATOM 723 C C . PHE A 1 90 ? -9.599 -0.241 14.151 1.00 87.69 90 PHE A C 1
ATOM 725 O O . PHE A 1 90 ? -10.806 -0.481 14.220 1.00 87.69 90 PHE A O 1
ATOM 732 N N . ARG A 1 91 ? -8.751 -0.733 15.068 1.00 80.56 91 ARG A N 1
ATOM 733 C CA . ARG A 1 91 ? -9.277 -1.211 16.364 1.00 80.56 91 ARG A CA 1
ATOM 734 C C . ARG A 1 91 ? -9.756 0.026 17.124 1.00 80.56 91 ARG A C 1
ATOM 736 O O . ARG A 1 91 ? -9.030 1.008 17.164 1.00 80.56 91 ARG A O 1
ATOM 743 N N . GLU A 1 92 ? -10.959 -0.019 17.681 1.00 65.19 92 GLU A N 1
ATOM 744 C CA . GLU A 1 92 ? -11.285 0.878 18.788 1.00 65.19 92 GLU A CA 1
ATOM 745 C C . GLU A 1 92 ? -10.467 0.381 19.981 1.00 65.19 92 GLU A C 1
ATOM 747 O O . GLU A 1 92 ? -10.463 -0.824 20.254 1.00 65.19 92 GLU A O 1
ATOM 752 N N . ASP A 1 93 ? -9.707 1.268 20.625 1.00 57.88 93 ASP A N 1
ATOM 753 C CA . ASP A 1 93 ? -9.046 0.933 21.882 1.00 57.88 93 ASP A CA 1
ATOM 754 C C . ASP A 1 93 ? -10.148 0.593 22.890 1.00 57.88 93 ASP A C 1
ATOM 756 O O . ASP A 1 93 ? -10.915 1.459 23.308 1.00 57.88 93 ASP A O 1
ATOM 760 N N . ALA A 1 94 ? -10.256 -0.681 23.258 1.00 50.88 94 ALA A N 1
ATOM 761 C CA . ALA A 1 94 ? -11.231 -1.165 24.229 1.00 50.88 94 ALA A CA 1
ATOM 762 C C . ALA A 1 94 ? -10.863 -0.793 25.680 1.00 50.88 94 ALA A C 1
ATOM 764 O O . ALA A 1 94 ? -11.271 -1.497 26.591 1.00 50.88 94 ALA A O 1
ATOM 765 N N . ASP A 1 95 ? -10.082 0.271 25.905 1.00 51.06 95 ASP A N 1
ATOM 766 C CA . ASP A 1 95 ? -9.481 0.542 27.215 1.00 51.06 95 ASP A CA 1
ATOM 767 C C . ASP A 1 95 ? -9.321 2.042 27.503 1.00 51.06 95 ASP A C 1
ATOM 769 O O . ASP A 1 95 ? -8.236 2.580 27.727 1.00 51.06 95 ASP A O 1
ATOM 773 N N . ARG A 1 96 ? -10.450 2.758 27.487 1.00 51.59 96 ARG A N 1
ATOM 774 C CA . ARG A 1 96 ? -10.547 4.075 28.133 1.00 51.59 96 ARG A CA 1
ATOM 775 C C . ARG A 1 96 ? -11.784 4.175 29.020 1.00 51.59 96 ARG A C 1
ATOM 777 O O . ARG A 1 96 ? -12.534 5.146 28.965 1.00 51.59 96 ARG A O 1
ATOM 784 N N . THR A 1 97 ? -11.967 3.145 29.829 1.00 50.44 97 THR A N 1
ATOM 785 C CA . THR A 1 97 ? -12.771 3.149 31.052 1.00 50.44 97 THR A CA 1
ATOM 786 C C . THR A 1 97 ? -11.891 2.510 32.105 1.00 50.44 97 THR A C 1
ATOM 788 O O . THR A 1 97 ? -1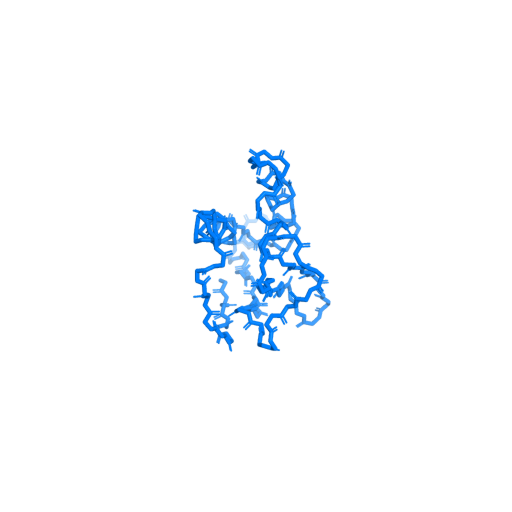1.843 1.292 32.163 1.00 50.44 97 THR A O 1
ATOM 791 N N . ASP A 1 98 ? -11.094 3.346 32.771 1.00 50.75 98 ASP A N 1
ATOM 792 C CA . ASP A 1 98 ? -10.649 3.218 34.166 1.00 50.75 98 ASP A CA 1
ATOM 793 C C . ASP A 1 98 ? -9.545 4.260 34.417 1.00 50.75 98 ASP A C 1
ATOM 795 O O . ASP A 1 98 ? -8.347 3.977 34.370 1.00 50.75 98 ASP A O 1
ATOM 799 N N . ALA A 1 99 ? -9.976 5.508 34.623 1.00 43.22 99 ALA A N 1
ATOM 800 C CA . ALA A 1 99 ? -9.235 6.559 35.322 1.00 43.22 99 ALA A CA 1
ATOM 801 C C . ALA A 1 99 ? -10.227 7.585 35.880 1.00 43.22 99 ALA A C 1
ATOM 803 O O . ALA A 1 99 ? -11.097 8.034 35.095 1.00 43.22 99 ALA A O 1
#

Mean predicted aligned error: 4.91 Å

Secondary structure (DSSP, 8-state):
-EEEE-S-----STTHHHHHHHHHHHHHH-SSHHHHHHHHHHHHHTSGGGHHHHHEEEE--SS-SEEEEEBSSTT-S-B-SS-SEEEEEPPP-S-----

Foldseek 3Di:
DDKFFKDDQDCQDDCRVVLVVQLVVLQVPDQALVSSVVSLVVVQVPDVVSQNVQQKDKDADPQFRIWIWGANHGNHPHTDPITRMTDRDGDDPPDPPDD

Sequence (99 aa):
MVIRMEGPVYDTGPGSLRAYAQILNSMLQSRDSGELFRRLAWADMNSPDHELSGYFGWGFGTSTPFWLRQRIAFRSDTFFGTRTLTIVRFREDADRTDA

Nearest PDB structures (foldseek):
  6i5f-assembly1_A  TM=3.118E-01  e=2.326E+00  Escherichia coli
  1wb9-assembly1_A  TM=3.315E-01  e=2.326E+00  Escherichia coli
  7ai7-assembly1_B  TM=3.532E-01  e=4.208E+00  Escherichia coli K-12
  7ai6-assembly1_A  TM=2.991E-01  e=4.800E+00  Escherichia coli K-12
  1ng9-assembly1_A  TM=3.267E-01  e=5.849E+00  Escherichia coli

pLDDT: mean 90.6, std 11.91, range [43.22, 98.0]